Protein AF-A0A932M2M5-F1 (afdb_monomer_lite)

Foldseek 3Di:
DDDDDPPPPPPPPCVVVVVVVVVVVCVVVVVVVVVCVVCPPPVVVVVVVVPPPPPPPVPPDPDPPDDPVCVVPPCPVPPPVD

Secondary structure (DSSP, 8-state):
-------------SHHHHHHHHHHHHHHHHHHHHHHHHHHHHHHHHHHHHHS------TT----SS-TTTTT-TTSS--TT-

pLDDT: mean 72.06, std 12.58, range [45.78, 95.19]

Sequence (82 aa):
MDNETPILNRGKRPVPIVVLIVILLVLGAGFWYWSQREKGAVGAAKDVSAAVPEIKTNPGQEVPEVNPLDLANPFKYTNPLR

Radius of gyration: 38.05 Å; chains: 1; bounding box: 87×36×94 Å

Structure (mmCIF, N/CA/C/O backbone):
data_AF-A0A932M2M5-F1
#
_entry.id   AF-A0A932M2M5-F1
#
loop_
_atom_site.group_PDB
_atom_site.id
_atom_site.type_symbol
_atom_site.label_atom_id
_atom_site.label_alt_id
_atom_site.label_comp_id
_atom_site.label_asym_id
_atom_site.label_entity_id
_atom_site.label_seq_id
_atom_site.pdbx_PDB_ins_code
_atom_site.Cartn_x
_atom_site.Cartn_y
_atom_site.Cartn_z
_atom_site.occupancy
_atom_site.B_iso_or_equiv
_atom_site.auth_seq_id
_atom_site.auth_comp_id
_atom_site.auth_asym_id
_atom_site.auth_atom_id
_atom_site.pdbx_PDB_model_num
ATOM 1 N N . MET A 1 1 ? 46.882 20.317 -48.424 1.00 45.78 1 MET A N 1
ATOM 2 C CA . MET A 1 1 ? 47.171 19.076 -47.668 1.00 45.78 1 MET A CA 1
ATOM 3 C C . MET A 1 1 ? 46.020 18.955 -46.705 1.00 45.78 1 MET A C 1
ATOM 5 O O . MET A 1 1 ? 46.044 19.579 -45.651 1.00 45.78 1 MET A O 1
ATOM 9 N N . ASP A 1 2 ? 44.975 18.271 -47.151 1.00 57.19 2 ASP A N 1
ATOM 10 C CA . ASP A 1 2 ? 43.631 18.453 -46.618 1.00 57.19 2 ASP A CA 1
ATOM 11 C C . ASP A 1 2 ? 43.347 17.217 -45.769 1.00 57.19 2 ASP A C 1
ATOM 13 O O . ASP A 1 2 ? 43.166 16.104 -46.258 1.00 57.19 2 ASP A O 1
ATOM 17 N N . ASN A 1 3 ? 43.492 17.398 -44.464 1.00 63.69 3 ASN A N 1
ATOM 18 C CA . ASN A 1 3 ? 43.382 16.373 -43.441 1.00 63.69 3 ASN A CA 1
ATOM 19 C C . ASN A 1 3 ? 41.913 16.171 -43.058 1.00 63.69 3 ASN A C 1
ATOM 21 O O . ASN A 1 3 ? 41.468 16.579 -41.986 1.00 63.69 3 ASN A O 1
ATOM 25 N N . GLU A 1 4 ? 41.161 15.513 -43.935 1.00 62.25 4 GLU A N 1
ATOM 26 C CA . GLU A 1 4 ? 39.814 15.056 -43.612 1.00 62.25 4 GLU A CA 1
ATOM 27 C C . GLU A 1 4 ? 39.898 13.836 -42.686 1.00 62.25 4 GLU A C 1
ATOM 29 O O . GLU A 1 4 ? 40.304 12.740 -43.074 1.00 62.25 4 GLU A O 1
ATOM 34 N N . THR A 1 5 ? 39.539 14.024 -41.418 1.00 63.91 5 THR A N 1
ATOM 35 C CA . THR A 1 5 ? 39.321 12.907 -40.502 1.00 63.91 5 THR A CA 1
ATOM 36 C C . THR A 1 5 ? 37.975 12.254 -40.830 1.00 63.91 5 THR A C 1
ATOM 38 O O . THR A 1 5 ? 36.948 12.937 -40.854 1.00 63.91 5 THR A O 1
ATOM 41 N N . PRO A 1 6 ? 37.912 10.929 -41.053 1.00 59.19 6 PRO A N 1
ATOM 42 C CA . PRO A 1 6 ? 36.632 10.263 -41.218 1.00 59.19 6 PRO A CA 1
ATOM 43 C C . PRO A 1 6 ? 35.943 10.178 -39.852 1.00 59.19 6 PRO A C 1
ATOM 45 O O . PRO A 1 6 ? 36.249 9.320 -39.022 1.00 59.19 6 PRO A O 1
ATOM 48 N N . ILE A 1 7 ? 34.986 11.075 -39.614 1.00 60.03 7 ILE A N 1
ATOM 49 C CA . ILE A 1 7 ? 33.988 10.934 -38.551 1.00 60.03 7 ILE A CA 1
ATOM 50 C C . ILE A 1 7 ? 33.166 9.677 -38.840 1.00 60.03 7 ILE A C 1
ATOM 52 O O . ILE A 1 7 ? 32.218 9.675 -39.623 1.00 60.03 7 ILE A O 1
ATOM 56 N N . LEU A 1 8 ? 33.581 8.578 -38.213 1.00 55.44 8 LEU A N 1
ATOM 57 C CA . LEU A 1 8 ? 32.950 7.270 -38.288 1.00 55.44 8 LEU A CA 1
ATOM 58 C C . LEU A 1 8 ? 31.515 7.361 -37.741 1.00 55.44 8 LEU A C 1
ATOM 60 O O . LEU A 1 8 ? 31.265 7.145 -36.554 1.00 55.44 8 LEU A O 1
ATOM 64 N N . ASN A 1 9 ? 30.552 7.667 -38.610 1.00 65.00 9 ASN A N 1
ATOM 65 C CA . ASN A 1 9 ? 29.131 7.576 -38.300 1.00 65.00 9 ASN A CA 1
ATOM 66 C C . ASN A 1 9 ? 28.730 6.095 -38.263 1.00 65.00 9 ASN A C 1
ATOM 68 O O . ASN A 1 9 ? 28.167 5.539 -39.205 1.00 65.00 9 ASN A O 1
ATOM 72 N N . ARG A 1 10 ? 29.090 5.422 -37.165 1.00 63.81 10 ARG A N 1
ATOM 73 C CA . ARG A 1 10 ? 28.648 4.063 -36.853 1.00 63.81 10 ARG A CA 1
ATOM 74 C C . ARG A 1 10 ? 27.142 4.140 -36.630 1.00 63.81 10 ARG A C 1
ATOM 76 O O . ARG A 1 10 ? 26.720 4.526 -35.543 1.00 63.81 10 ARG A O 1
ATOM 83 N N . GLY A 1 11 ? 26.365 3.820 -37.669 1.00 62.47 11 GLY A N 1
ATOM 84 C CA . GLY A 1 11 ? 24.903 3.858 -37.679 1.00 62.47 11 GLY A CA 1
ATOM 85 C C . GLY A 1 11 ? 24.327 3.340 -36.367 1.00 62.47 11 GLY A C 1
ATOM 86 O O . GLY A 1 11 ? 24.311 2.135 -36.102 1.00 62.47 11 GLY A O 1
ATOM 87 N N . LYS A 1 12 ? 23.913 4.276 -35.508 1.00 64.38 12 LYS A N 1
ATOM 88 C CA . LYS A 1 12 ? 23.354 3.978 -34.196 1.00 64.38 12 LYS A CA 1
ATOM 89 C C . LYS A 1 12 ? 21.972 3.397 -34.451 1.00 64.38 12 LYS A C 1
ATOM 91 O O . LYS A 1 12 ? 21.006 4.137 -34.604 1.00 64.38 12 LYS A O 1
ATOM 96 N N . ARG A 1 13 ? 21.872 2.066 -34.539 1.00 69.50 13 ARG A N 1
ATOM 97 C CA . ARG A 1 13 ? 20.576 1.383 -34.433 1.00 69.50 13 ARG A CA 1
ATOM 98 C C . ARG A 1 13 ? 19.916 1.944 -33.168 1.00 69.50 13 ARG A C 1
ATOM 100 O O . ARG A 1 13 ? 20.601 1.951 -32.151 1.00 69.50 13 ARG A O 1
ATOM 107 N N . PRO A 1 14 ? 18.655 2.407 -33.182 1.00 70.69 14 PRO A N 1
ATOM 108 C CA . PRO A 1 14 ? 18.032 3.087 -32.036 1.00 70.69 14 PRO A CA 1
ATOM 109 C C . PRO A 1 14 ? 17.818 2.171 -30.819 1.00 70.69 14 PRO A C 1
ATOM 111 O O . PRO A 1 14 ? 17.334 2.612 -29.784 1.00 70.69 14 PRO A O 1
ATOM 114 N N . VAL A 1 15 ? 18.236 0.909 -30.914 1.00 77.62 15 VAL A N 1
ATOM 115 C CA . VAL A 1 15 ? 18.177 -0.124 -29.879 1.00 77.62 15 VAL A CA 1
ATOM 116 C C . VAL A 1 15 ? 18.638 0.350 -28.489 1.00 77.62 15 VAL A C 1
ATOM 118 O O . VAL A 1 15 ? 17.869 0.151 -27.554 1.00 77.62 15 VAL A O 1
ATOM 121 N N . PRO A 1 16 ? 19.797 1.015 -28.285 1.00 82.56 16 PRO A N 1
ATOM 122 C CA . PRO A 1 16 ? 20.202 1.425 -26.944 1.00 82.56 16 PRO A CA 1
ATOM 123 C C . PRO A 1 16 ? 19.332 2.567 -26.402 1.00 82.56 16 PRO A C 1
ATOM 125 O O . PRO A 1 16 ? 19.129 2.646 -25.198 1.00 82.56 16 PRO A O 1
ATOM 128 N N . ILE A 1 17 ? 18.771 3.414 -27.273 1.00 86.06 17 ILE A N 1
ATOM 129 C CA . ILE A 1 17 ? 17.861 4.500 -26.880 1.00 86.06 17 ILE A CA 1
ATOM 130 C C . ILE A 1 17 ? 16.519 3.912 -26.439 1.00 86.06 17 ILE A C 1
ATOM 132 O O . ILE A 1 17 ? 16.005 4.278 -25.387 1.00 86.06 17 ILE A O 1
ATOM 136 N N . VAL A 1 18 ? 15.983 2.955 -27.201 1.00 88.25 18 VAL A N 1
ATOM 137 C CA . VAL A 1 18 ? 14.737 2.256 -26.854 1.00 88.25 18 VAL A CA 1
ATOM 138 C C . VAL A 1 18 ? 14.892 1.507 -25.530 1.00 88.25 18 VAL A C 1
ATOM 140 O O . VAL A 1 18 ? 14.034 1.626 -24.662 1.00 88.25 18 VAL A O 1
ATOM 143 N N . VAL A 1 19 ? 16.010 0.804 -25.330 1.00 91.19 19 VAL A N 1
ATOM 144 C CA . VAL A 1 19 ? 16.304 0.114 -24.064 1.00 91.19 19 VAL A CA 1
ATOM 145 C C . VAL A 1 19 ? 16.359 1.101 -22.894 1.00 91.19 19 VAL A C 1
ATOM 147 O O . VAL A 1 19 ? 15.780 0.834 -21.845 1.00 91.19 19 VAL A O 1
ATOM 150 N N . LEU A 1 20 ? 16.986 2.265 -23.078 1.00 92.44 20 LEU A N 1
ATOM 151 C CA . LEU A 1 20 ? 17.078 3.288 -22.035 1.00 92.44 20 LEU A CA 1
ATOM 152 C C . LEU A 1 20 ? 15.702 3.858 -21.654 1.00 92.44 20 LEU A C 1
ATOM 154 O O . LEU A 1 20 ? 15.409 4.028 -20.472 1.00 92.44 20 LEU A O 1
ATOM 158 N N . ILE A 1 21 ? 14.836 4.096 -22.644 1.00 94.25 21 ILE A N 1
ATOM 159 C CA . ILE A 1 21 ? 13.458 4.562 -22.426 1.00 94.25 21 ILE A CA 1
ATOM 160 C C . ILE A 1 21 ? 12.644 3.508 -21.669 1.00 94.25 21 ILE A C 1
ATOM 162 O O . ILE A 1 21 ? 11.943 3.843 -20.718 1.00 94.25 21 ILE A O 1
ATOM 166 N N . VAL A 1 22 ? 12.757 2.232 -22.047 1.00 94.81 22 VAL A N 1
ATOM 167 C CA . VAL A 1 22 ? 12.048 1.137 -21.366 1.00 94.81 22 VAL A CA 1
ATOM 168 C C . VAL A 1 22 ? 12.489 1.028 -19.906 1.00 94.81 22 VAL A C 1
ATOM 170 O O . VAL A 1 22 ? 11.641 0.921 -19.024 1.00 94.81 22 VAL A O 1
ATOM 173 N N . ILE A 1 23 ? 13.792 1.127 -19.628 1.00 95.19 23 ILE A N 1
ATOM 174 C CA . ILE A 1 23 ? 14.316 1.113 -18.255 1.00 95.19 23 ILE A CA 1
ATOM 175 C C . ILE A 1 23 ? 13.749 2.287 -17.446 1.00 95.19 23 ILE A C 1
ATOM 177 O O . ILE A 1 23 ? 13.282 2.085 -16.327 1.00 95.19 23 ILE A O 1
ATOM 181 N N . LEU A 1 24 ? 13.726 3.498 -18.013 1.00 94.81 24 LEU A N 1
ATOM 182 C CA . LEU A 1 24 ? 13.155 4.674 -17.348 1.00 94.81 24 LEU A CA 1
ATOM 183 C C . LEU A 1 24 ? 11.658 4.517 -17.056 1.00 94.81 24 LEU A C 1
ATOM 185 O O . LEU A 1 24 ? 11.210 4.897 -15.976 1.00 94.81 24 LEU A O 1
ATOM 189 N N . LEU A 1 25 ? 10.891 3.924 -17.974 1.00 95.06 25 LEU A N 1
ATOM 190 C CA . LEU A 1 25 ? 9.466 3.661 -17.765 1.00 95.06 25 LEU A CA 1
ATOM 191 C C . LEU A 1 25 ? 9.228 2.622 -16.666 1.00 95.06 25 LEU A C 1
ATOM 193 O O . LEU A 1 25 ? 8.357 2.825 -15.825 1.00 95.06 25 LEU A O 1
ATOM 197 N N . VAL A 1 26 ? 10.014 1.542 -16.630 1.00 94.69 26 VAL A N 1
ATOM 198 C CA . VAL A 1 26 ? 9.904 0.505 -15.590 1.00 94.69 26 VAL A CA 1
ATOM 199 C C . VAL A 1 26 ? 10.278 1.067 -14.218 1.00 94.69 26 VAL A C 1
ATOM 201 O O . VAL A 1 26 ? 9.560 0.835 -13.247 1.00 94.69 26 VAL A O 1
ATOM 204 N N . LEU A 1 27 ? 11.356 1.850 -14.133 1.00 94.06 27 LEU A N 1
ATOM 205 C CA . LEU A 1 27 ? 11.773 2.492 -12.884 1.00 94.06 27 LEU A CA 1
ATOM 206 C C . LEU A 1 27 ? 10.761 3.546 -12.420 1.00 94.06 27 LEU A C 1
ATOM 208 O O . LEU A 1 27 ? 10.411 3.578 -11.243 1.00 94.06 27 LEU A O 1
ATOM 212 N N . GLY A 1 28 ? 10.245 4.368 -13.338 1.00 91.25 28 GLY A N 1
ATOM 213 C CA . GLY A 1 28 ? 9.228 5.376 -13.041 1.00 91.25 28 GLY A CA 1
ATOM 214 C C . GLY A 1 28 ? 7.908 4.759 -12.574 1.00 91.25 28 GLY A C 1
ATOM 215 O O . GLY A 1 28 ? 7.372 5.162 -11.542 1.00 91.25 28 GLY A O 1
ATOM 216 N N . ALA A 1 29 ? 7.412 3.739 -13.281 1.00 90.75 29 ALA A N 1
ATOM 217 C CA . ALA A 1 29 ? 6.195 3.022 -12.906 1.00 90.75 29 ALA A CA 1
ATOM 218 C C . ALA A 1 29 ? 6.365 2.253 -11.585 1.00 90.75 29 ALA A C 1
ATOM 220 O O . ALA A 1 29 ? 5.474 2.288 -10.736 1.00 90.75 29 ALA A O 1
ATOM 221 N N . GLY A 1 30 ? 7.519 1.610 -11.378 1.00 89.62 30 GLY A N 1
ATOM 222 C CA . GLY A 1 30 ? 7.846 0.908 -10.137 1.00 89.62 30 GLY A CA 1
ATOM 223 C C . GLY A 1 30 ? 7.914 1.847 -8.932 1.00 89.62 30 GLY A C 1
ATOM 224 O O . GLY A 1 30 ? 7.311 1.563 -7.898 1.00 89.62 30 GLY A O 1
ATOM 225 N N . PHE A 1 31 ? 8.575 2.999 -9.077 1.00 89.50 31 PHE A N 1
ATOM 226 C CA . PHE A 1 31 ? 8.650 4.019 -8.030 1.00 89.50 31 PHE A CA 1
ATOM 227 C C . PHE A 1 31 ? 7.280 4.635 -7.718 1.00 89.50 31 PHE A C 1
ATOM 229 O O . PHE A 1 31 ? 6.925 4.793 -6.550 1.00 89.50 31 PHE A O 1
ATOM 236 N N . TRP A 1 32 ? 6.477 4.938 -8.743 1.00 87.31 32 TRP A N 1
ATOM 237 C CA . TRP A 1 32 ? 5.119 5.456 -8.560 1.00 87.31 32 TRP A CA 1
ATOM 238 C C . TRP A 1 32 ? 4.221 4.456 -7.822 1.00 87.31 32 TRP A C 1
ATOM 240 O O . TRP A 1 32 ? 3.547 4.824 -6.860 1.00 87.31 32 TRP A O 1
ATOM 250 N N . TYR A 1 33 ? 4.268 3.179 -8.211 1.00 85.38 33 TYR A N 1
ATOM 251 C CA . TYR A 1 33 ? 3.524 2.113 -7.541 1.00 85.38 33 TYR A CA 1
ATOM 252 C C . TYR A 1 33 ? 3.969 1.918 -6.082 1.00 85.38 33 TYR A C 1
ATOM 254 O O . TYR A 1 33 ? 3.128 1.751 -5.198 1.00 85.38 33 TYR A O 1
ATOM 262 N N . TRP A 1 34 ? 5.275 1.996 -5.802 1.00 82.12 34 TRP A N 1
ATOM 263 C CA . TRP A 1 34 ? 5.791 1.941 -4.432 1.00 82.12 34 TRP A CA 1
ATOM 264 C C . TRP A 1 34 ? 5.327 3.138 -3.592 1.00 82.12 34 TRP A C 1
ATOM 266 O O . TRP A 1 34 ? 4.838 2.963 -2.479 1.00 82.12 34 TRP A O 1
ATOM 276 N N . SER A 1 35 ? 5.392 4.353 -4.144 1.00 77.19 35 SER A N 1
ATOM 277 C CA . SER A 1 35 ? 4.976 5.577 -3.447 1.00 77.19 35 SER A CA 1
ATOM 278 C C . SER A 1 35 ? 3.483 5.588 -3.090 1.00 77.19 35 SER A C 1
ATOM 280 O O . SER A 1 35 ? 3.093 6.130 -2.055 1.00 77.19 35 SER A O 1
ATOM 282 N N . GLN A 1 36 ? 2.639 4.953 -3.906 1.00 71.38 36 GLN A N 1
ATOM 283 C CA . GLN A 1 36 ? 1.209 4.808 -3.620 1.00 71.38 36 GLN A CA 1
ATOM 284 C C . GLN A 1 36 ? 0.934 3.877 -2.425 1.00 71.38 36 GLN A C 1
ATOM 286 O O . GLN A 1 36 ? -0.023 4.101 -1.683 1.00 71.38 36 GLN A O 1
ATOM 291 N N . ARG A 1 37 ? 1.774 2.857 -2.186 1.00 64.94 37 ARG A N 1
ATOM 292 C CA . ARG A 1 37 ? 1.573 1.902 -1.079 1.00 64.94 37 ARG A CA 1
ATOM 293 C C . ARG A 1 37 ? 1.713 2.542 0.298 1.00 64.94 37 ARG A C 1
ATOM 295 O O . ARG A 1 37 ? 0.950 2.208 1.199 1.00 64.94 37 ARG A O 1
ATOM 302 N N . GLU A 1 38 ? 2.639 3.479 0.453 1.00 58.47 38 GLU A N 1
ATOM 303 C CA . GLU A 1 38 ? 2.854 4.170 1.731 1.00 58.47 38 GLU A CA 1
ATOM 304 C C . GLU A 1 38 ? 1.758 5.207 2.019 1.00 58.47 38 GLU A C 1
ATOM 306 O O . GLU A 1 38 ? 1.399 5.438 3.173 1.00 58.47 38 GLU A O 1
ATOM 311 N N . LYS A 1 39 ? 1.162 5.792 0.972 1.00 57.44 39 LYS A N 1
ATOM 312 C CA . LYS A 1 39 ? 0.112 6.813 1.104 1.00 57.44 39 LYS A CA 1
ATOM 313 C C . LYS A 1 39 ? -1.294 6.229 1.257 1.00 57.44 39 LYS A C 1
ATOM 315 O O . LYS A 1 39 ? -2.117 6.828 1.943 1.00 57.44 39 LYS A O 1
ATOM 320 N N . GLY A 1 40 ? -1.571 5.067 0.661 1.00 57.22 40 GLY A N 1
ATOM 321 C CA . GLY A 1 40 ? -2.929 4.521 0.566 1.00 57.22 40 GLY A CA 1
ATOM 322 C C . GLY A 1 40 ? -3.538 4.047 1.889 1.00 57.22 40 GLY A C 1
ATOM 323 O O . GLY A 1 40 ? -4.708 4.312 2.142 1.00 57.22 40 GLY A O 1
ATOM 324 N N . ALA A 1 41 ? -2.766 3.373 2.747 1.00 57.00 41 ALA A N 1
ATOM 325 C CA . ALA A 1 41 ? -3.291 2.830 4.007 1.00 57.00 41 ALA A CA 1
ATOM 326 C C . ALA A 1 41 ? -3.070 3.773 5.201 1.00 57.00 41 ALA A C 1
ATOM 328 O O . ALA A 1 41 ? -3.976 3.991 6.002 1.00 57.00 41 ALA A O 1
ATOM 329 N N . VAL A 1 42 ? -1.875 4.362 5.313 1.00 57.38 42 VAL A N 1
ATOM 330 C CA . VAL A 1 42 ? -1.495 5.198 6.465 1.00 57.38 42 VAL A CA 1
ATOM 331 C C . VAL A 1 42 ? -2.050 6.620 6.338 1.00 57.38 42 VAL A C 1
ATOM 333 O O . VAL A 1 42 ? -2.474 7.198 7.336 1.00 57.38 42 VAL A O 1
ATOM 336 N N . GLY A 1 43 ? -2.100 7.173 5.120 1.00 59.19 43 GLY A N 1
ATOM 337 C CA . GLY A 1 43 ? -2.674 8.498 4.860 1.00 59.19 43 GLY A CA 1
ATOM 338 C C . GLY A 1 43 ? -4.183 8.522 5.094 1.00 59.19 43 GLY A C 1
ATOM 339 O O . GLY A 1 43 ? -4.665 9.313 5.897 1.00 59.19 43 GLY A O 1
ATOM 340 N N . ALA A 1 44 ? -4.905 7.568 4.498 1.00 60.00 44 ALA A N 1
ATOM 341 C CA . ALA A 1 44 ? -6.351 7.447 4.671 1.00 60.00 44 ALA A CA 1
ATOM 342 C C . ALA A 1 44 ? -6.749 7.211 6.138 1.00 60.00 44 ALA A C 1
ATOM 344 O O . ALA A 1 44 ? -7.699 7.819 6.619 1.00 60.00 44 ALA A O 1
ATOM 345 N N . ALA A 1 45 ? -6.004 6.389 6.886 1.00 59.66 45 ALA A N 1
ATOM 346 C CA . ALA A 1 45 ? -6.271 6.183 8.310 1.00 59.66 45 ALA A CA 1
ATOM 347 C C . ALA A 1 45 ? -6.058 7.462 9.140 1.00 59.66 45 ALA A C 1
ATOM 349 O O . ALA A 1 45 ? -6.819 7.731 10.069 1.00 59.66 45 ALA A O 1
ATOM 350 N N . LYS A 1 46 ? -5.047 8.268 8.796 1.00 60.25 46 LYS A N 1
ATOM 351 C CA . LYS A 1 46 ? -4.759 9.535 9.476 1.00 60.25 46 LYS A CA 1
ATOM 352 C C . LYS A 1 46 ? -5.826 10.593 9.191 1.00 60.25 46 LYS A C 1
ATOM 354 O O . LYS A 1 46 ? -6.246 11.281 10.116 1.00 60.25 46 LYS A O 1
ATOM 359 N N . ASP A 1 47 ? -6.307 10.666 7.954 1.00 61.53 47 ASP A N 1
ATOM 360 C CA . ASP A 1 47 ? -7.372 11.593 7.557 1.00 61.53 47 ASP A CA 1
ATOM 361 C C . ASP A 1 47 ? -8.721 11.205 8.178 1.00 61.53 47 ASP A C 1
ATOM 363 O O . ASP A 1 47 ? -9.445 12.063 8.678 1.00 61.53 47 ASP A O 1
ATOM 367 N N . VAL A 1 48 ? -9.031 9.905 8.241 1.00 61.34 48 VAL A N 1
ATOM 368 C CA . VAL A 1 48 ? -10.230 9.398 8.928 1.00 61.34 48 VAL A CA 1
ATOM 369 C C . VAL A 1 48 ? -10.146 9.661 10.432 1.00 61.34 48 VAL A C 1
ATOM 371 O O . VAL A 1 48 ? -11.116 10.127 11.020 1.00 61.34 48 VAL A O 1
ATOM 374 N N . SER A 1 49 ? -8.986 9.435 11.058 1.00 59.25 49 SER A N 1
ATOM 375 C CA . SER A 1 49 ? -8.789 9.717 12.486 1.00 59.25 49 SER A CA 1
ATOM 376 C C . SER A 1 49 ? -8.882 11.207 12.817 1.00 59.25 49 SER A C 1
ATOM 378 O O . SER A 1 49 ? -9.349 11.544 13.898 1.00 59.25 49 SER A O 1
ATOM 380 N N . ALA A 1 50 ? -8.443 12.093 11.920 1.00 62.66 50 ALA A N 1
ATOM 381 C CA . ALA A 1 50 ? -8.546 13.540 12.103 1.00 62.66 50 ALA A CA 1
ATOM 382 C C . ALA A 1 50 ? -9.970 14.074 11.855 1.00 62.66 50 ALA A C 1
ATOM 384 O O . ALA A 1 50 ? -10.325 15.140 12.355 1.00 62.66 50 ALA A O 1
ATOM 385 N N . ALA A 1 51 ? -10.781 13.344 11.084 1.00 67.00 51 ALA A N 1
ATOM 386 C CA . ALA A 1 51 ? -12.169 13.689 10.789 1.00 67.00 51 ALA A CA 1
ATOM 387 C C . ALA A 1 51 ? -13.162 13.216 11.863 1.00 67.00 51 ALA A C 1
ATOM 389 O O . ALA A 1 51 ? -14.299 13.688 11.882 1.00 67.00 51 ALA A O 1
ATOM 390 N N . VAL A 1 52 ? -12.764 12.300 12.754 1.00 67.06 52 VAL A N 1
ATOM 391 C CA . VAL A 1 52 ? -13.583 11.933 13.914 1.00 67.06 52 VAL A CA 1
ATOM 392 C C . VAL A 1 52 ? -13.438 13.046 14.953 1.00 67.06 52 VAL A C 1
ATOM 394 O O . VAL A 1 52 ? -12.348 13.210 15.502 1.00 67.06 52 VAL A O 1
ATOM 397 N N . PRO A 1 53 ? -14.498 13.828 15.239 1.00 63.34 53 PRO A N 1
ATOM 398 C CA . PRO A 1 53 ? -14.437 14.786 16.330 1.00 63.34 53 PRO A CA 1
ATOM 399 C C . PRO A 1 53 ? -14.134 14.016 17.613 1.00 63.34 53 PRO A C 1
ATOM 401 O O . PRO A 1 53 ? -14.791 13.013 17.898 1.00 63.34 53 PRO A O 1
ATOM 404 N N . GLU A 1 54 ? -13.138 14.473 18.373 1.00 62.97 54 GLU A N 1
ATOM 405 C CA . GLU A 1 54 ? -12.865 13.934 19.701 1.00 62.97 54 GLU A CA 1
ATOM 406 C C . GLU A 1 54 ? -14.167 13.989 20.497 1.00 62.97 54 GLU A C 1
ATOM 408 O O . GLU A 1 54 ? -14.681 15.065 20.823 1.00 62.97 54 GLU A O 1
ATOM 413 N N . ILE A 1 55 ? -14.749 12.817 20.754 1.00 61.12 55 ILE A N 1
ATOM 414 C CA . ILE A 1 55 ? -15.916 12.708 21.611 1.00 61.12 55 ILE A CA 1
ATOM 415 C C . ILE A 1 55 ? -15.417 13.194 22.965 1.00 61.12 55 ILE A C 1
ATOM 417 O O . ILE A 1 55 ? -14.670 12.492 23.644 1.00 61.12 55 ILE A O 1
ATOM 421 N N . LYS A 1 56 ? -15.808 14.411 23.355 1.00 57.47 56 LYS A N 1
ATOM 422 C CA . LYS A 1 56 ? -15.738 14.861 24.744 1.00 57.47 56 LYS A CA 1
ATOM 423 C C . LYS A 1 56 ? -16.691 13.974 25.539 1.00 57.47 56 LYS A C 1
ATOM 425 O O . LYS A 1 56 ? -17.798 14.379 25.880 1.00 57.47 56 LYS A O 1
ATOM 430 N N . THR A 1 57 ? -16.284 12.737 25.800 1.00 59.25 57 THR A N 1
ATOM 431 C CA . THR A 1 57 ? -16.857 11.924 26.860 1.00 59.25 57 THR A CA 1
ATOM 432 C C . THR A 1 57 ? -16.533 12.689 28.120 1.00 59.25 57 THR A C 1
ATOM 434 O O . THR A 1 57 ? -15.380 12.707 28.540 1.00 59.25 57 THR A O 1
ATOM 437 N N . ASN A 1 58 ? -17.509 13.432 28.632 1.00 64.12 58 ASN A N 1
ATOM 438 C CA . ASN A 1 58 ? -17.368 14.222 29.838 1.00 64.12 58 ASN A CA 1
ATOM 439 C C . ASN A 1 58 ? -16.883 13.271 30.948 1.00 64.12 58 ASN A C 1
ATOM 441 O O . ASN A 1 58 ? -17.675 12.437 31.391 1.00 64.12 58 ASN A O 1
ATOM 445 N N . PRO A 1 59 ? -15.602 13.315 31.367 1.00 61.50 59 PRO A N 1
ATOM 446 C CA . PRO A 1 59 ? -14.992 12.241 32.156 1.00 61.50 59 PRO A CA 1
ATOM 447 C C . PRO A 1 59 ? -15.423 12.266 33.634 1.00 61.50 59 PRO A C 1
ATOM 449 O O . PRO A 1 59 ? -14.743 11.722 34.494 1.00 61.50 59 PRO A O 1
ATOM 452 N N . GLY A 1 60 ? -16.557 12.901 33.932 1.00 59.16 60 GLY A N 1
ATOM 453 C CA . GLY A 1 60 ? -17.149 13.006 35.262 1.00 59.16 60 GLY A CA 1
ATOM 454 C C . GLY A 1 60 ? -18.676 13.017 35.247 1.00 59.16 60 GLY A C 1
ATOM 455 O O . GLY A 1 60 ? -19.280 13.410 36.239 1.00 59.16 60 GLY A O 1
ATOM 456 N N . GLN A 1 61 ? -19.318 12.638 34.136 1.00 61.03 61 GLN A N 1
ATOM 457 C CA . GLN A 1 61 ? -20.765 12.450 34.132 1.00 61.03 61 GLN A CA 1
ATOM 458 C C . GLN A 1 61 ? -21.049 11.011 34.562 1.00 61.03 61 GLN A C 1
ATOM 460 O O . GLN A 1 61 ? -20.874 10.080 33.777 1.00 61.03 61 GLN A O 1
ATOM 465 N N . GLU A 1 62 ? -21.418 10.838 35.831 1.00 65.19 62 GLU A N 1
ATOM 466 C CA . GLU A 1 62 ? -21.869 9.554 36.360 1.00 65.19 62 GLU A CA 1
ATOM 467 C C . GLU A 1 62 ? -23.039 9.070 35.502 1.00 65.19 62 GLU A C 1
ATOM 469 O O . GLU A 1 62 ? -24.113 9.677 35.459 1.00 65.19 62 GLU A O 1
ATOM 474 N N . VAL A 1 63 ? -22.800 7.997 34.749 1.00 70.88 63 VAL A N 1
ATOM 475 C CA . VAL A 1 63 ? -23.884 7.248 34.124 1.00 70.88 63 VAL A CA 1
ATOM 476 C C . VAL A 1 63 ? -24.756 6.761 35.279 1.00 70.88 63 VAL A C 1
ATOM 478 O O . VAL A 1 63 ? -24.199 6.205 36.229 1.00 70.88 63 VAL A O 1
ATOM 481 N N . PRO A 1 64 ? -26.085 6.971 35.244 1.00 70.88 64 PRO A N 1
ATOM 482 C CA . PRO A 1 64 ? -26.959 6.443 36.277 1.00 70.88 64 PRO A CA 1
ATOM 483 C C . PRO A 1 64 ? -26.661 4.957 36.471 1.00 70.88 64 PRO A C 1
ATOM 485 O O . PRO A 1 64 ? -26.691 4.192 35.506 1.00 70.88 64 PRO A O 1
ATOM 488 N N . GLU A 1 65 ? -26.352 4.558 37.705 1.00 76.06 65 GLU A N 1
ATOM 489 C CA . GLU A 1 65 ? -26.011 3.166 38.030 1.00 76.06 65 GLU A CA 1
ATOM 490 C C . GLU A 1 65 ? -27.156 2.210 37.659 1.00 76.06 65 GLU A C 1
ATOM 492 O O . GLU A 1 65 ? -26.943 1.046 37.319 1.00 76.06 65 GLU A O 1
ATOM 497 N N . VAL A 1 66 ? -28.385 2.735 37.649 1.00 74.00 66 VAL A N 1
ATOM 498 C CA . VAL A 1 66 ? -29.588 2.019 37.247 1.00 74.00 66 VAL A CA 1
ATOM 499 C C . VAL A 1 66 ? -30.055 2.513 35.882 1.00 74.00 66 VAL A C 1
ATOM 501 O O . VAL A 1 66 ? -30.383 3.687 35.698 1.00 74.00 66 VAL A O 1
ATOM 504 N N . ASN A 1 67 ? -30.138 1.590 34.925 1.00 78.75 67 ASN A N 1
ATOM 505 C CA . ASN A 1 67 ? -30.750 1.861 33.632 1.00 78.75 67 ASN A CA 1
ATOM 506 C C . ASN A 1 67 ? -32.236 2.215 33.850 1.00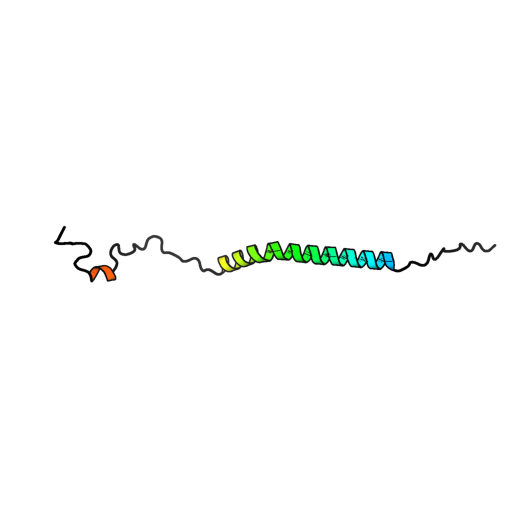 78.75 67 ASN A C 1
ATOM 508 O O . ASN A 1 67 ? -32.955 1.438 34.478 1.00 78.75 67 ASN A O 1
ATOM 512 N N . PRO A 1 68 ? -32.749 3.341 33.325 1.00 76.31 68 PRO A N 1
ATOM 513 C CA . PRO A 1 68 ? -34.159 3.697 33.479 1.00 76.31 68 PRO A CA 1
ATOM 514 C C . PRO A 1 68 ? -35.115 2.629 32.927 1.00 76.31 68 PRO A C 1
ATOM 516 O O . PRO A 1 68 ? -36.226 2.486 33.428 1.00 76.31 68 PRO A O 1
ATOM 519 N N . LEU A 1 69 ? -34.680 1.835 31.943 1.00 76.62 69 LEU A N 1
ATOM 520 C CA . LEU A 1 69 ? -35.450 0.702 31.427 1.00 76.62 69 LEU A CA 1
ATOM 521 C C . LEU A 1 69 ? -35.587 -0.434 32.457 1.00 76.62 69 LEU A C 1
ATOM 523 O O . LEU A 1 69 ? -36.567 -1.174 32.446 1.00 76.62 69 LEU A O 1
ATOM 527 N N . ASP A 1 70 ? -34.624 -0.546 33.371 1.00 76.69 70 ASP A N 1
ATOM 528 C CA . ASP A 1 70 ? -34.578 -1.580 34.402 1.00 76.69 70 ASP A CA 1
ATOM 529 C C . ASP A 1 70 ? -35.438 -1.248 35.622 1.00 76.69 70 ASP A C 1
ATOM 531 O O . ASP A 1 70 ? -35.884 -2.163 36.312 1.00 76.69 70 ASP A O 1
ATOM 535 N N . LEU A 1 71 ? -35.754 0.033 35.841 1.00 73.69 71 LEU A N 1
ATOM 536 C CA . LEU A 1 71 ? -36.709 0.471 36.868 1.00 73.69 71 LEU A CA 1
ATOM 537 C C . LEU A 1 71 ? -38.127 -0.053 36.611 1.00 73.69 71 LEU A C 1
ATOM 539 O O . LEU A 1 71 ? -38.905 -0.222 37.546 1.00 73.69 71 LEU A O 1
ATOM 543 N N . ALA A 1 72 ? -38.464 -0.334 35.351 1.00 80.75 72 ALA A N 1
ATOM 544 C CA . ALA A 1 72 ? -39.761 -0.887 34.981 1.00 80.75 72 ALA A CA 1
ATOM 545 C C . ALA A 1 72 ? -39.904 -2.383 35.322 1.00 80.75 72 ALA A C 1
ATOM 547 O O . ALA A 1 72 ? -41.012 -2.912 35.250 1.00 80.75 72 ALA A O 1
ATOM 548 N N . ASN A 1 73 ? -38.814 -3.076 35.684 1.00 83.31 73 ASN A N 1
ATOM 549 C CA . ASN A 1 73 ? -38.848 -4.490 36.044 1.00 83.31 73 ASN A CA 1
ATOM 550 C C . ASN A 1 73 ? -38.718 -4.686 37.569 1.00 83.31 73 ASN A C 1
ATOM 552 O O . ASN A 1 73 ? -37.599 -4.717 38.093 1.00 83.31 73 ASN A O 1
ATOM 556 N N . PRO A 1 74 ? -39.831 -4.922 38.287 1.00 78.12 74 PRO A N 1
ATOM 557 C CA . PRO A 1 74 ? -39.822 -5.065 39.743 1.00 78.12 74 PRO A CA 1
ATOM 558 C C . PRO A 1 74 ? -39.097 -6.327 40.243 1.00 78.12 74 PRO A C 1
ATOM 560 O O . PRO A 1 74 ? -38.787 -6.427 41.426 1.00 78.12 74 PRO A O 1
ATOM 563 N N . PHE A 1 75 ? -38.796 -7.291 39.369 1.00 80.62 75 PHE A N 1
ATOM 564 C CA . PHE A 1 75 ? -38.136 -8.546 39.745 1.00 80.6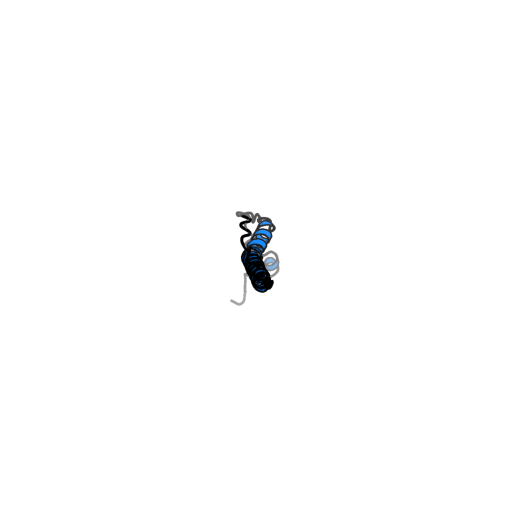2 75 PHE A CA 1
ATOM 565 C C . PHE A 1 75 ? -36.632 -8.559 39.453 1.00 80.62 75 PHE A C 1
ATOM 567 O O . PHE A 1 75 ? -35.966 -9.558 39.725 1.00 80.62 75 PHE A O 1
ATOM 574 N N . LYS A 1 76 ? -36.074 -7.477 38.889 1.00 75.62 76 LYS A N 1
ATOM 575 C CA . LYS A 1 76 ? -34.671 -7.464 38.449 1.00 75.62 76 LYS A CA 1
ATOM 576 C C . LYS A 1 76 ? -33.669 -7.433 39.610 1.00 75.62 76 LYS A C 1
ATOM 578 O O . LYS A 1 76 ? -32.620 -8.061 39.507 1.00 75.62 76 LYS A O 1
ATOM 583 N N . TYR A 1 77 ? -34.007 -6.759 40.712 1.00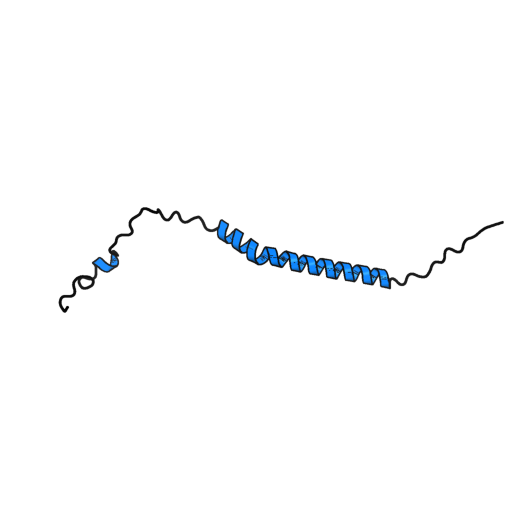 73.38 77 TYR A N 1
ATOM 584 C CA . TYR A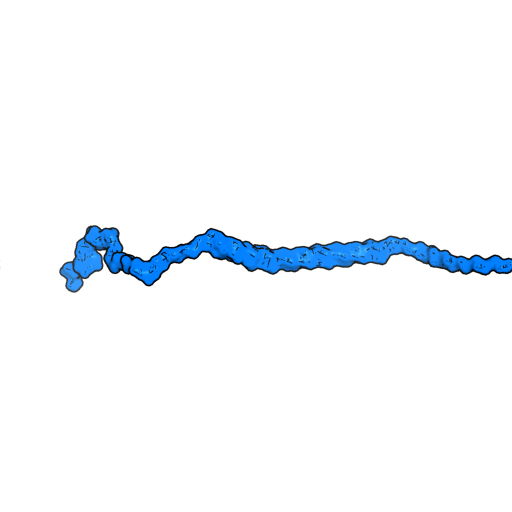 1 77 ? -33.138 -6.622 41.896 1.00 73.38 77 TYR A CA 1
ATOM 585 C C . TYR A 1 77 ? -33.704 -7.292 43.153 1.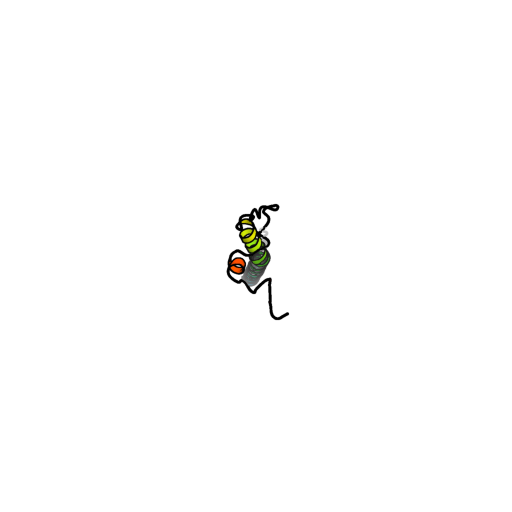00 73.38 77 TYR A C 1
ATOM 587 O O . 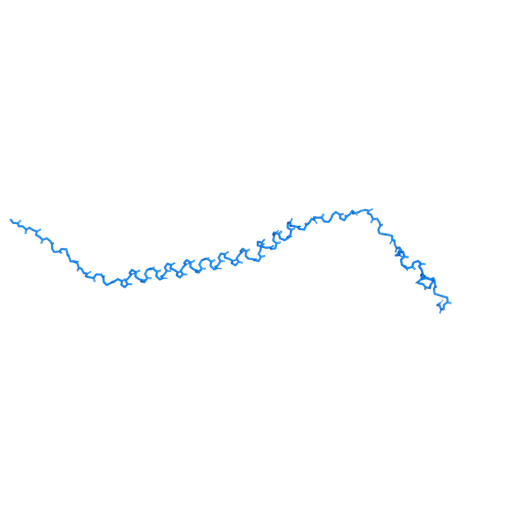TYR A 1 77 ? -32.966 -7.587 44.088 1.00 73.38 77 TYR A O 1
ATOM 595 N N . THR A 1 78 ? -35.003 -7.588 43.157 1.00 71.44 78 THR A N 1
ATOM 596 C CA . THR A 1 78 ? -35.704 -8.281 44.241 1.00 71.44 78 THR A CA 1
ATOM 597 C C . THR A 1 78 ? -36.411 -9.502 43.674 1.00 71.44 78 THR A C 1
ATOM 599 O O . THR A 1 78 ? -37.517 -9.403 43.145 1.00 71.44 78 THR A O 1
ATOM 602 N N . ASN A 1 79 ? -35.756 -10.662 43.756 1.00 79.19 79 ASN A N 1
ATOM 603 C CA . ASN A 1 79 ? -36.361 -11.940 43.392 1.00 79.19 79 ASN A CA 1
ATOM 604 C C . ASN A 1 79 ? -36.966 -12.592 44.650 1.00 79.19 79 ASN A C 1
ATOM 606 O O . ASN A 1 79 ? -36.200 -13.022 45.509 1.00 79.19 79 ASN A O 1
ATOM 610 N N . PRO A 1 80 ? -38.302 -12.703 44.768 1.00 76.56 80 PRO A N 1
ATOM 611 C CA . PRO A 1 80 ? -38.957 -13.261 45.953 1.00 76.56 80 PRO A CA 1
ATOM 612 C C . PRO A 1 80 ? -38.865 -14.794 46.056 1.00 76.56 80 PRO A C 1
ATOM 614 O O . PRO A 1 80 ? -39.345 -15.364 47.030 1.00 76.56 80 PRO A O 1
ATOM 617 N N . LEU A 1 81 ? -38.300 -15.467 45.049 1.00 80.38 81 LEU A N 1
ATOM 618 C CA . LEU A 1 81 ? -38.169 -16.928 44.984 1.00 80.38 81 LEU A CA 1
ATOM 619 C C . LEU A 1 81 ? -36.745 -17.421 45.287 1.00 80.38 81 LEU A C 1
ATOM 621 O O . LEU A 1 81 ? -36.447 -18.590 45.038 1.00 80.38 81 LEU A O 1
ATOM 625 N N . ARG A 1 82 ? -35.857 -16.534 45.745 1.00 61.31 82 ARG A N 1
ATOM 626 C CA . ARG A 1 82 ? -34.458 -16.844 46.047 1.00 61.31 82 ARG A CA 1
ATOM 627 C C . ARG A 1 82 ? -34.170 -16.758 47.537 1.00 61.31 82 ARG A C 1
ATOM 629 O O . ARG A 1 82 ? -34.777 -15.888 48.194 1.00 61.31 82 ARG A O 1
#